Protein AF-A0A2P6AUI2-F1 (afdb_monomer_lite)

InterPro domains:
  IPR047937 EexN-like lipoprotein [NF033894] (3-58)

pLDDT: mean 77.68, std 16.79, range [41.25, 94.5]

Sequence (77 aa):
MVLFLGGLAGCSQPAPEVTVDYLLAHPEELKALQQKCRLARDTVSAQTCVTVSEAQHRRFWGNGKTRYTPGGGVSHE

Structure (mmCIF, N/CA/C/O backbone):
data_AF-A0A2P6AUI2-F1
#
_entry.id   AF-A0A2P6AUI2-F1
#
loop_
_atom_site.group_PDB
_atom_site.id
_atom_site.type_symbol
_atom_site.label_atom_id
_atom_site.label_alt_id
_atom_site.label_comp_id
_atom_site.label_asym_id
_atom_site.label_entity_id
_atom_site.label_seq_id
_atom_site.pdbx_PDB_ins_code
_atom_site.Cartn_x
_atom_site.Cartn_y
_atom_site.Cartn_z
_atom_site.occupancy
_atom_site.B_iso_or_equiv
_atom_site.auth_seq_id
_atom_site.auth_comp_id
_atom_site.auth_asym_id
_atom_site.auth_atom_id
_atom_site.pdbx_PDB_model_num
ATOM 1 N N . MET A 1 1 ? -40.008 -18.329 3.833 1.00 45.03 1 MET A N 1
ATOM 2 C CA . MET A 1 1 ? -38.667 -18.922 3.656 1.00 45.03 1 MET A CA 1
ATOM 3 C C . MET A 1 1 ? -38.254 -18.705 2.208 1.00 45.03 1 MET A C 1
ATOM 5 O O . MET A 1 1 ? -38.616 -19.497 1.353 1.00 45.03 1 MET A O 1
ATOM 9 N N . VAL A 1 2 ? -37.623 -17.563 1.917 1.00 49.75 2 VAL A N 1
ATOM 10 C CA . VAL A 1 2 ? -37.162 -17.213 0.564 1.00 49.75 2 VAL A CA 1
ATOM 11 C C . VAL A 1 2 ? -35.663 -17.482 0.524 1.00 49.75 2 VAL A C 1
ATOM 13 O O . VAL A 1 2 ? -34.891 -16.794 1.186 1.00 49.75 2 VAL A O 1
ATOM 16 N N . LEU A 1 3 ? -35.274 -18.535 -0.193 1.00 58.47 3 LEU A N 1
ATOM 17 C CA . LEU A 1 3 ? -33.885 -18.857 -0.507 1.00 58.47 3 LEU A CA 1
ATOM 18 C C . LEU A 1 3 ? -33.405 -17.867 -1.573 1.00 58.47 3 LEU A C 1
ATOM 20 O O . LEU A 1 3 ? -33.665 -18.054 -2.759 1.00 58.47 3 LEU A O 1
ATOM 24 N N . PHE A 1 4 ? -32.742 -16.794 -1.142 1.00 56.59 4 PHE A N 1
ATOM 25 C CA . PHE A 1 4 ? -32.008 -15.923 -2.052 1.00 56.59 4 PHE A CA 1
ATOM 26 C C . PHE A 1 4 ? -30.708 -16.618 -2.457 1.00 56.59 4 PHE A C 1
ATOM 28 O O . PHE A 1 4 ? -29.808 -16.829 -1.644 1.00 56.59 4 PHE A O 1
ATOM 35 N N . LEU A 1 5 ? -30.668 -17.006 -3.732 1.00 59.31 5 LEU A N 1
ATOM 36 C CA . LEU A 1 5 ? -29.486 -17.481 -4.433 1.00 59.31 5 LEU A CA 1
ATOM 37 C C . LEU A 1 5 ? -28.357 -16.452 -4.316 1.00 59.31 5 LEU A C 1
ATOM 39 O O . LEU A 1 5 ? -28.575 -15.247 -4.447 1.00 59.31 5 LEU A O 1
ATOM 43 N N . GLY A 1 6 ? -27.150 -16.969 -4.085 1.00 61.06 6 GLY A N 1
ATOM 44 C CA . GLY A 1 6 ? -25.931 -16.195 -3.928 1.00 61.06 6 GLY A CA 1
ATOM 45 C C . GLY A 1 6 ? -25.661 -15.262 -5.105 1.00 61.06 6 GLY A C 1
ATOM 46 O O . GLY A 1 6 ? -25.475 -15.697 -6.238 1.00 61.06 6 GLY A O 1
ATOM 47 N N . GLY A 1 7 ? -25.561 -13.975 -4.792 1.00 58.72 7 GLY A N 1
ATOM 48 C CA . GLY A 1 7 ? -24.779 -13.029 -5.567 1.00 58.72 7 GLY A CA 1
ATOM 49 C C . GLY A 1 7 ? -23.433 -12.860 -4.876 1.00 58.72 7 GLY A C 1
ATOM 50 O O . GLY A 1 7 ? -23.365 -12.272 -3.799 1.00 58.72 7 GLY A O 1
ATOM 51 N N . LEU A 1 8 ? -22.351 -13.345 -5.488 1.00 56.59 8 LEU A N 1
ATOM 52 C CA . LEU A 1 8 ? -21.021 -12.810 -5.207 1.00 56.59 8 LEU A CA 1
ATOM 53 C C . LEU A 1 8 ? -21.005 -11.389 -5.772 1.00 56.59 8 LEU A C 1
ATOM 55 O O . LEU A 1 8 ? -20.553 -11.152 -6.889 1.00 56.59 8 LEU A O 1
ATOM 59 N N . ALA A 1 9 ? -21.549 -10.445 -5.007 1.00 51.88 9 ALA A N 1
ATOM 60 C CA . ALA A 1 9 ? -21.381 -9.024 -5.249 1.00 51.88 9 ALA A CA 1
ATOM 61 C C . ALA A 1 9 ? -19.930 -8.646 -4.920 1.00 51.88 9 ALA A C 1
ATOM 63 O O . ALA A 1 9 ? -19.643 -7.925 -3.973 1.00 51.88 9 ALA A O 1
ATOM 64 N N . GLY A 1 10 ? -18.998 -9.143 -5.730 1.00 49.34 10 GLY A N 1
ATOM 65 C CA . GLY A 1 10 ? -17.670 -8.575 -5.882 1.00 49.34 10 GLY A CA 1
ATOM 66 C C . GLY A 1 10 ? -17.725 -7.335 -6.772 1.00 49.34 10 GLY A C 1
ATOM 67 O O . GLY A 1 10 ? -16.918 -7.210 -7.681 1.00 49.34 10 GLY A O 1
ATOM 68 N N . CYS A 1 11 ? -18.676 -6.425 -6.543 1.00 55.62 11 CYS A N 1
ATOM 69 C CA . CYS A 1 11 ? -18.571 -5.059 -7.051 1.00 55.62 11 CYS A CA 1
ATOM 70 C C . CYS A 1 11 ? -17.763 -4.276 -6.029 1.00 55.62 11 CYS A C 1
ATOM 72 O O . CYS A 1 11 ? -18.280 -3.525 -5.206 1.00 55.62 11 CYS A O 1
ATOM 74 N N . SER A 1 12 ? -16.465 -4.536 -6.049 1.00 56.88 12 SER A N 1
ATOM 75 C CA . SER A 1 12 ? -15.498 -3.800 -5.273 1.00 56.88 12 SER A CA 1
ATOM 76 C C . SER A 1 12 ? -15.306 -2.460 -6.004 1.00 56.88 12 SER A C 1
ATOM 78 O O . SER A 1 12 ? -14.524 -2.337 -6.949 1.00 56.88 12 SER A O 1
ATOM 80 N N . GLN A 1 13 ? -16.155 -1.495 -5.661 1.00 49.34 13 GLN A N 1
ATOM 81 C CA . GLN A 1 13 ? -16.184 -0.149 -6.225 1.00 49.34 13 GLN A CA 1
ATOM 82 C C . GLN A 1 13 ? -14.843 0.546 -5.940 1.00 49.34 13 GLN A C 1
ATOM 84 O O . GLN A 1 13 ? -14.417 0.537 -4.788 1.00 49.34 13 GLN A O 1
ATOM 89 N N . PRO A 1 14 ? -14.147 1.119 -6.940 1.00 49.62 14 PRO A N 1
ATOM 90 C CA . PRO A 1 14 ? -12.827 1.700 -6.722 1.00 49.62 14 PRO A CA 1
ATOM 91 C C . PRO A 1 14 ? -12.931 2.781 -5.646 1.00 49.62 14 PRO A C 1
ATOM 93 O O . PRO A 1 14 ? -13.646 3.765 -5.825 1.00 49.62 14 PRO A O 1
ATOM 96 N N . ALA A 1 15 ? -12.265 2.564 -4.509 1.00 53.12 15 ALA A N 1
ATOM 97 C CA . ALA A 1 15 ? -12.146 3.567 -3.460 1.00 53.12 15 ALA A CA 1
ATOM 98 C C . ALA A 1 15 ? -11.532 4.832 -4.099 1.00 53.12 15 ALA A C 1
ATOM 100 O O . ALA A 1 15 ? -10.382 4.754 -4.538 1.00 53.12 15 ALA A O 1
ATOM 101 N N . PRO A 1 16 ? -12.257 5.963 -4.212 1.00 53.75 16 PRO A N 1
ATOM 102 C CA . PRO A 1 16 ? -11.903 7.007 -5.179 1.00 53.75 16 PRO A CA 1
ATOM 103 C C . PRO A 1 16 ? -10.682 7.882 -4.858 1.00 53.75 16 PRO A C 1
ATOM 105 O O . PRO A 1 16 ? -10.412 8.799 -5.620 1.00 53.75 16 PRO A O 1
ATOM 108 N N . GLU A 1 17 ? -9.928 7.642 -3.785 1.00 62.78 17 GLU A N 1
ATOM 109 C CA . GLU A 1 17 ? -8.831 8.550 -3.384 1.00 62.78 17 GLU A CA 1
ATOM 110 C C . GLU A 1 17 ? -7.472 7.875 -3.190 1.00 62.78 17 GLU A C 1
ATOM 112 O O . GLU A 1 17 ? -6.437 8.519 -3.339 1.00 62.78 17 GLU A O 1
ATOM 117 N N . VAL A 1 18 ? -7.427 6.571 -2.912 1.00 78.19 18 VAL A N 1
ATOM 118 C CA . VAL A 1 18 ? -6.163 5.889 -2.608 1.00 78.19 18 VAL A CA 1
ATOM 119 C C . VAL A 1 18 ? -5.676 5.156 -3.851 1.00 78.19 18 VAL A C 1
ATOM 121 O O . VAL A 1 18 ? -6.085 4.024 -4.107 1.00 78.19 18 VAL A O 1
ATOM 124 N N . THR A 1 19 ? -4.809 5.806 -4.628 1.00 91.12 19 THR A N 1
ATOM 125 C CA . THR A 1 19 ? -4.175 5.224 -5.823 1.00 91.12 19 THR A CA 1
ATOM 126 C C . THR A 1 19 ? -2.739 4.790 -5.544 1.00 91.12 19 THR A C 1
ATOM 128 O O . THR A 1 19 ? -2.091 5.268 -4.613 1.00 91.12 19 THR A O 1
ATOM 131 N N . VAL A 1 20 ? -2.224 3.872 -6.364 1.00 90.50 20 VAL A N 1
ATOM 132 C CA . VAL A 1 20 ? -0.839 3.396 -6.248 1.00 90.50 20 VAL A CA 1
ATOM 133 C C . VAL A 1 20 ? 0.147 4.547 -6.433 1.00 90.50 20 VAL A C 1
ATOM 135 O O . VAL A 1 20 ? 1.038 4.712 -5.608 1.00 90.50 20 VAL A O 1
ATOM 138 N N . ASP A 1 21 ? -0.032 5.365 -7.471 1.00 90.06 21 ASP A N 1
ATOM 139 C CA . ASP A 1 21 ? 0.857 6.492 -7.771 1.00 90.06 21 ASP A CA 1
ATOM 140 C C . ASP A 1 21 ? 0.854 7.550 -6.660 1.00 90.06 21 ASP A C 1
ATOM 142 O O . ASP A 1 21 ? 1.917 8.033 -6.271 1.00 90.06 21 ASP A O 1
ATOM 146 N N . TYR A 1 22 ? -0.311 7.833 -6.070 1.00 91.50 22 TYR A N 1
ATOM 147 C CA . TYR A 1 22 ? -0.412 8.713 -4.906 1.00 91.50 22 TYR A CA 1
ATOM 148 C C . TYR A 1 22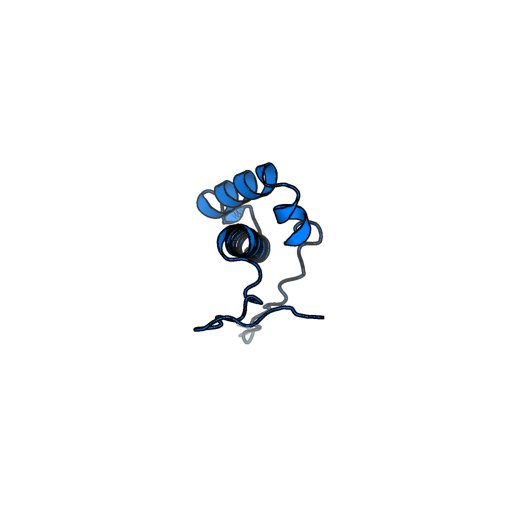 ? 0.370 8.163 -3.704 1.00 91.50 22 TYR A C 1
ATOM 150 O O . TYR A 1 22 ? 1.194 8.857 -3.117 1.00 91.50 22 TYR A O 1
ATOM 158 N N . LEU A 1 23 ? 0.188 6.884 -3.372 1.00 92.69 23 LEU A N 1
ATOM 159 C CA . LEU A 1 23 ? 0.897 6.251 -2.256 1.00 92.69 23 LEU A CA 1
ATOM 160 C C . LEU A 1 23 ? 2.410 6.120 -2.483 1.00 92.69 23 LEU A C 1
ATOM 162 O O . LEU A 1 23 ? 3.177 6.045 -1.522 1.00 92.69 23 LEU A O 1
ATOM 166 N N . LEU A 1 24 ? 2.848 6.070 -3.742 1.00 90.69 24 LEU A N 1
ATOM 167 C CA . LEU A 1 24 ? 4.264 6.118 -4.096 1.00 90.69 24 LEU A CA 1
ATOM 168 C C . LEU A 1 24 ? 4.849 7.523 -3.892 1.00 90.69 24 LEU A C 1
ATOM 170 O O . LEU A 1 24 ? 5.999 7.627 -3.464 1.00 90.69 24 LEU A O 1
ATOM 174 N N . ALA A 1 25 ? 4.067 8.576 -4.153 1.00 92.31 25 ALA A N 1
ATOM 175 C CA . ALA A 1 25 ? 4.446 9.965 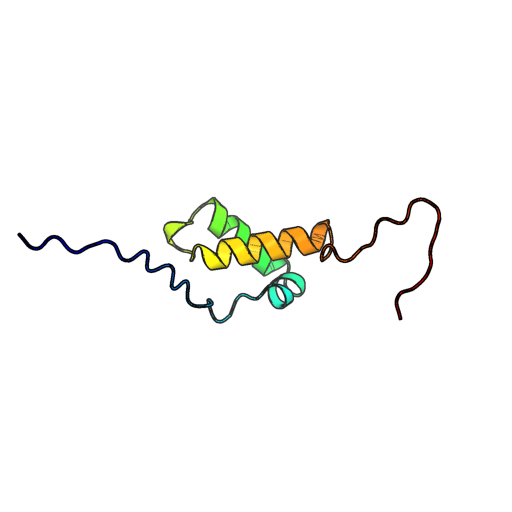-3.890 1.00 92.31 25 ALA A CA 1
ATOM 176 C C . ALA A 1 25 ? 4.409 10.330 -2.390 1.00 92.31 25 ALA A C 1
ATOM 178 O O . ALA A 1 25 ? 5.208 11.157 -1.953 1.00 92.31 25 ALA A O 1
ATOM 179 N N . HIS A 1 26 ? 3.541 9.675 -1.606 1.00 94.00 26 HIS A N 1
ATOM 180 C CA . HIS A 1 26 ? 3.280 9.956 -0.185 1.00 94.00 26 HIS A CA 1
ATOM 181 C C . HIS A 1 26 ? 3.583 8.743 0.723 1.00 94.00 26 HIS A C 1
ATOM 183 O O . HIS A 1 26 ? 2.676 8.036 1.188 1.00 94.00 26 HIS A O 1
ATOM 189 N N . PRO A 1 27 ? 4.870 8.443 0.993 1.00 90.81 27 PRO A N 1
ATOM 190 C CA . PRO A 1 27 ? 5.272 7.251 1.744 1.00 90.81 27 PRO A CA 1
ATOM 191 C C . PRO A 1 27 ? 4.826 7.253 3.218 1.00 90.81 27 PRO A C 1
ATOM 193 O O . PRO A 1 27 ? 4.687 6.184 3.822 1.00 90.81 27 PRO A O 1
ATOM 196 N N . GLU A 1 28 ? 4.613 8.423 3.816 1.00 93.12 28 GLU A N 1
ATOM 197 C CA . GLU A 1 28 ? 4.067 8.595 5.163 1.00 93.12 28 GLU A CA 1
ATOM 198 C C . GLU A 1 28 ? 2.626 8.082 5.268 1.00 93.12 28 GLU A C 1
ATOM 200 O O . GLU A 1 28 ? 2.301 7.328 6.193 1.00 93.12 28 GLU A O 1
ATOM 205 N N . GLU A 1 29 ? 1.789 8.394 4.278 1.00 92.25 29 GLU A N 1
ATOM 206 C CA . GLU A 1 29 ? 0.400 7.940 4.215 1.00 92.25 29 GLU A CA 1
ATOM 207 C C . GLU A 1 29 ? 0.315 6.444 3.922 1.00 92.25 29 GLU A C 1
ATOM 209 O O . GLU A 1 29 ? -0.454 5.722 4.566 1.00 92.25 29 GLU A O 1
ATOM 214 N N . LEU A 1 30 ? 1.182 5.948 3.033 1.00 93.69 30 LEU A N 1
ATOM 215 C CA . LEU A 1 30 ? 1.322 4.521 2.756 1.00 93.69 30 LEU A CA 1
ATOM 216 C C . LEU A 1 30 ? 1.620 3.721 4.030 1.00 93.69 30 LEU A C 1
ATOM 218 O O . LEU A 1 30 ? 1.001 2.681 4.270 1.00 93.69 30 LEU A O 1
ATOM 222 N N . LYS A 1 31 ? 2.530 4.212 4.880 1.00 92.88 31 LYS A N 1
ATOM 223 C CA . LYS A 1 31 ? 2.867 3.560 6.153 1.00 92.88 31 LYS A CA 1
ATOM 224 C C . LYS A 1 31 ? 1.691 3.585 7.132 1.00 92.88 31 LYS A C 1
ATOM 226 O O . LYS A 1 31 ? 1.425 2.577 7.789 1.00 92.88 31 LYS A O 1
ATOM 231 N N . ALA A 1 32 ? 0.978 4.706 7.231 1.00 93.44 32 ALA A N 1
ATOM 232 C CA . ALA A 1 32 ? -0.191 4.822 8.100 1.00 93.44 32 ALA A CA 1
ATOM 233 C C . ALA A 1 32 ? -1.313 3.860 7.673 1.00 93.44 32 ALA A C 1
ATOM 235 O O . ALA A 1 32 ? -1.865 3.133 8.504 1.00 93.44 32 ALA A O 1
ATOM 236 N N . LEU A 1 33 ? -1.607 3.793 6.373 1.00 93.38 33 LEU A N 1
ATOM 237 C CA . LEU A 1 33 ? -2.590 2.867 5.815 1.00 93.38 33 LEU A CA 1
ATOM 238 C C . LEU A 1 33 ? -2.154 1.409 5.951 1.00 93.38 33 LEU A C 1
ATOM 240 O O . LEU A 1 33 ? -2.982 0.565 6.278 1.00 93.38 33 LEU A O 1
ATOM 244 N N . GLN A 1 34 ? -0.866 1.100 5.798 1.00 93.19 34 GLN A N 1
ATOM 245 C CA . GLN A 1 34 ? -0.344 -0.242 6.055 1.00 93.19 34 GLN A CA 1
ATOM 246 C C . GLN A 1 34 ? -0.606 -0.686 7.500 1.00 93.19 34 GLN A C 1
ATOM 248 O O . GLN A 1 34 ? -1.041 -1.816 7.725 1.00 93.19 34 GLN A O 1
ATOM 253 N N . GLN A 1 35 ? -0.358 0.187 8.483 1.00 94.50 35 GLN A N 1
ATOM 254 C CA . GLN A 1 35 ? -0.639 -0.120 9.889 1.00 94.50 35 GLN A CA 1
ATOM 255 C C . GLN A 1 35 ? -2.137 -0.346 10.116 1.00 94.50 35 GLN A C 1
ATOM 257 O O . GLN A 1 35 ? -2.513 -1.348 10.725 1.00 94.50 35 GLN A O 1
ATOM 262 N N . LYS A 1 36 ? -2.999 0.512 9.552 1.00 92.94 36 LYS A N 1
ATOM 263 C CA . LYS A 1 36 ? -4.460 0.331 9.602 1.00 92.94 36 LYS A CA 1
ATOM 264 C C . LYS A 1 36 ? -4.897 -0.988 8.957 1.00 92.94 36 LYS A C 1
ATOM 266 O O . LYS A 1 36 ? -5.654 -1.735 9.559 1.00 92.94 36 LYS A O 1
ATOM 271 N N . CYS A 1 37 ? -4.342 -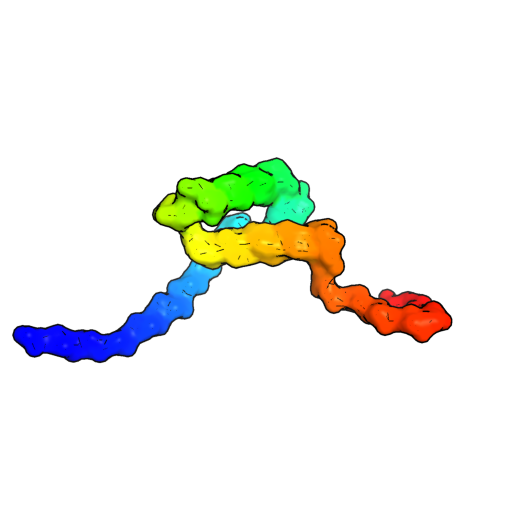1.350 7.805 1.00 93.19 37 CYS A N 1
ATOM 272 C CA . CYS A 1 37 ? -4.617 -2.618 7.125 1.00 93.19 37 CYS A CA 1
ATOM 273 C C . CYS A 1 37 ? -4.132 -3.864 7.879 1.00 93.19 37 CYS A C 1
ATOM 275 O O . CYS A 1 37 ? -4.588 -4.968 7.576 1.00 93.19 37 CYS A O 1
ATOM 277 N N . ARG A 1 38 ? -3.199 -3.718 8.828 1.00 91.06 38 ARG A N 1
ATOM 278 C CA . ARG A 1 38 ? -2.712 -4.809 9.682 1.00 91.06 38 ARG A CA 1
ATOM 279 C C .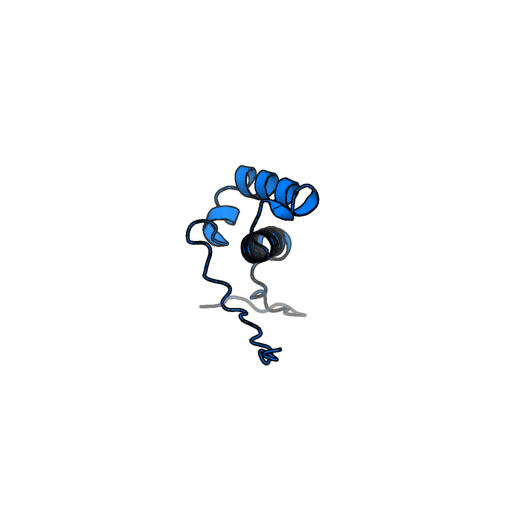 ARG A 1 38 ? -3.500 -4.923 10.985 1.00 91.06 38 ARG A C 1
ATOM 281 O O . ARG A 1 38 ? -3.736 -6.036 11.438 1.00 91.06 38 ARG A O 1
ATOM 288 N N . LEU A 1 39 ? -3.857 -3.793 11.591 1.00 94.38 39 LEU A N 1
ATOM 289 C CA . LEU A 1 39 ? -4.415 -3.733 12.946 1.00 94.38 39 LEU A CA 1
ATOM 290 C C . LEU A 1 39 ? -5.933 -3.507 12.977 1.00 94.38 39 LEU A C 1
ATOM 292 O O . LEU A 1 39 ? -6.576 -3.892 13.943 1.00 94.38 39 LEU A O 1
ATOM 296 N N . ALA A 1 40 ? -6.504 -2.885 11.945 1.00 90.12 40 ALA A N 1
ATOM 297 C CA . ALA A 1 40 ? -7.887 -2.412 11.915 1.00 90.12 40 ALA A CA 1
ATOM 298 C C . ALA A 1 40 ? -8.546 -2.663 10.546 1.00 90.12 40 ALA A C 1
ATOM 300 O O . ALA A 1 40 ? -9.111 -1.750 9.942 1.00 90.12 40 ALA A O 1
ATOM 301 N N . ARG A 1 41 ? -8.481 -3.906 10.044 1.00 82.69 41 ARG A N 1
ATOM 302 C CA . ARG A 1 41 ? -9.061 -4.279 8.737 1.00 82.69 41 ARG A CA 1
ATOM 303 C C . ARG A 1 41 ? -10.551 -3.992 8.617 1.00 82.69 41 ARG A C 1
ATOM 305 O O . ARG A 1 41 ? -10.993 -3.691 7.521 1.00 82.69 41 ARG A O 1
ATOM 312 N N . ASP A 1 42 ? -11.292 -4.012 9.717 1.00 87.75 42 ASP A N 1
ATOM 313 C CA . ASP A 1 42 ? -12.733 -3.733 9.702 1.00 87.75 42 ASP A CA 1
ATOM 314 C C . ASP A 1 42 ? -13.045 -2.256 9.395 1.00 87.75 42 ASP A C 1
ATOM 316 O O . ASP A 1 42 ? -14.159 -1.916 9.008 1.00 87.75 42 ASP A O 1
ATOM 320 N N . THR A 1 43 ? -12.051 -1.370 9.540 1.00 85.19 43 THR A N 1
ATOM 321 C CA . THR A 1 43 ? -12.174 0.081 9.310 1.00 85.19 43 THR A CA 1
ATOM 322 C C . THR A 1 43 ? -11.686 0.540 7.935 1.00 85.19 43 THR A C 1
ATOM 324 O O . THR A 1 43 ? -11.865 1.703 7.577 1.00 85.19 43 THR A O 1
ATOM 327 N N . VAL A 1 44 ? -11.049 -0.344 7.162 1.00 85.81 44 VAL A N 1
ATOM 328 C CA . VAL A 1 44 ? -10.485 -0.037 5.839 1.00 85.81 44 VAL A CA 1
ATOM 329 C C . VAL A 1 44 ? -11.044 -1.012 4.819 1.00 85.81 44 VAL A C 1
ATOM 331 O O . VAL A 1 44 ? -11.155 -2.205 5.081 1.00 85.81 44 VAL A O 1
ATOM 334 N N . SER A 1 45 ? -11.368 -0.528 3.621 1.00 87.94 45 SER A N 1
ATOM 335 C CA . SER A 1 45 ? -11.865 -1.426 2.580 1.00 87.94 45 SER A CA 1
ATOM 336 C C . SER A 1 45 ? -10.793 -2.451 2.183 1.00 87.94 45 SER A C 1
ATOM 338 O O . SER A 1 45 ? -9.596 -2.142 2.134 1.00 87.94 45 SER A O 1
ATOM 340 N N . ALA A 1 46 ? -11.218 -3.671 1.843 1.00 88.12 46 ALA A N 1
ATOM 341 C CA . ALA A 1 46 ? -10.307 -4.719 1.382 1.00 88.12 46 ALA A CA 1
ATOM 342 C C . ALA A 1 46 ? -9.492 -4.271 0.156 1.00 88.12 46 ALA A C 1
ATOM 344 O O . ALA A 1 46 ? -8.298 -4.553 0.064 1.00 88.12 46 ALA A O 1
ATOM 345 N N . GLN A 1 47 ? -10.113 -3.510 -0.748 1.00 89.56 47 GLN A N 1
ATOM 346 C CA . GLN A 1 47 ? -9.450 -2.965 -1.931 1.00 89.56 47 GLN A CA 1
ATOM 347 C C . GLN A 1 47 ? -8.363 -1.960 -1.583 1.00 89.56 47 GLN A C 1
ATOM 349 O O . GLN A 1 47 ? -7.282 -2.028 -2.153 1.00 89.56 47 GLN A O 1
ATOM 354 N N . THR A 1 48 ? -8.607 -1.070 -0.618 1.00 90.25 48 THR A N 1
ATOM 355 C CA . THR A 1 48 ? -7.589 -0.119 -0.155 1.00 90.25 48 THR A CA 1
ATOM 356 C C . THR A 1 48 ? -6.343 -0.861 0.324 1.00 90.25 48 THR A C 1
ATOM 358 O O . THR A 1 48 ? -5.228 -0.475 -0.016 1.00 90.25 48 THR A O 1
ATOM 361 N N . CYS A 1 49 ? -6.508 -1.968 1.052 1.00 92.44 49 CYS A N 1
ATOM 362 C CA . CYS A 1 49 ? -5.372 -2.766 1.507 1.00 92.44 49 CYS A CA 1
ATOM 363 C C . CYS A 1 49 ? -4.643 -3.500 0.373 1.00 92.44 49 CYS A C 1
ATOM 365 O O . CYS A 1 49 ? -3.423 -3.657 0.450 1.00 92.44 49 CYS A O 1
ATOM 367 N N . VAL A 1 50 ? -5.351 -3.903 -0.688 1.00 93.81 50 VAL A N 1
ATOM 368 C CA . VAL A 1 50 ? -4.727 -4.425 -1.915 1.00 93.81 50 VAL A CA 1
ATOM 369 C C . VAL A 1 50 ? -3.889 -3.335 -2.586 1.00 93.81 50 VAL A C 1
ATOM 371 O O . VAL A 1 50 ? -2.708 -3.563 -2.844 1.00 93.81 50 VAL A O 1
ATOM 374 N N . THR A 1 51 ? -4.436 -2.130 -2.766 1.00 93.06 51 THR A N 1
ATOM 375 C CA . THR A 1 51 ? -3.712 -0.998 -3.366 1.00 93.06 51 THR A CA 1
ATOM 376 C C . THR A 1 51 ? -2.473 -0.607 -2.555 1.00 93.06 51 THR A C 1
ATOM 378 O O . THR A 1 51 ? -1.400 -0.393 -3.112 1.00 93.06 51 THR A O 1
ATOM 381 N N . VAL A 1 52 ? -2.583 -0.568 -1.224 1.00 93.62 52 VAL A N 1
ATOM 382 C CA . VAL A 1 52 ? -1.458 -0.310 -0.305 1.00 93.62 52 VAL A CA 1
ATOM 383 C C . VAL A 1 52 ? -0.368 -1.374 -0.438 1.00 93.62 52 VAL A C 1
ATOM 385 O O . VAL A 1 52 ? 0.822 -1.052 -0.411 1.00 93.62 52 VAL A O 1
ATOM 388 N N . SER A 1 53 ? -0.757 -2.642 -0.587 1.00 92.88 53 SER A N 1
ATOM 389 C CA . SER A 1 53 ? 0.189 -3.736 -0.812 1.00 92.88 53 SER A CA 1
ATOM 390 C C . SER A 1 53 ? 0.898 -3.595 -2.157 1.00 92.88 53 SER A C 1
ATOM 392 O O . SER A 1 53 ? 2.105 -3.811 -2.236 1.00 92.88 53 SER A O 1
ATOM 394 N N . GLU A 1 54 ? 0.173 -3.211 -3.207 1.00 93.44 54 GLU A N 1
ATOM 395 C CA . GLU A 1 54 ? 0.748 -2.970 -4.528 1.00 93.44 54 GLU A CA 1
ATOM 396 C C . GLU A 1 54 ? 1.724 -1.788 -4.513 1.00 93.44 54 GLU A C 1
ATOM 398 O O . GLU A 1 54 ? 2.833 -1.901 -5.029 1.00 93.44 54 GLU A O 1
ATOM 403 N N . ALA A 1 55 ? 1.365 -0.677 -3.870 1.00 94.12 55 ALA A N 1
ATOM 404 C CA . ALA A 1 55 ? 2.247 0.479 -3.735 1.00 94.12 55 ALA A CA 1
ATOM 405 C C . ALA A 1 55 ? 3.543 0.131 -2.987 1.00 94.12 55 ALA A C 1
ATOM 407 O O . ALA A 1 55 ? 4.634 0.482 -3.438 1.00 94.12 55 ALA A O 1
ATOM 408 N N . GLN A 1 56 ? 3.459 -0.630 -1.891 1.00 92.88 56 GLN A N 1
ATOM 409 C CA . GLN A 1 56 ? 4.655 -1.147 -1.218 1.00 92.88 56 GLN A CA 1
ATOM 410 C C . GLN A 1 56 ? 5.484 -2.048 -2.132 1.00 92.88 56 GLN A C 1
ATOM 412 O O . GLN A 1 56 ? 6.693 -1.853 -2.242 1.00 92.88 56 GLN A O 1
ATOM 417 N N . HIS A 1 57 ? 4.847 -3.001 -2.810 1.00 91.94 57 HIS A N 1
ATOM 418 C CA . HIS A 1 57 ? 5.514 -3.906 -3.742 1.00 91.94 57 HIS A CA 1
ATO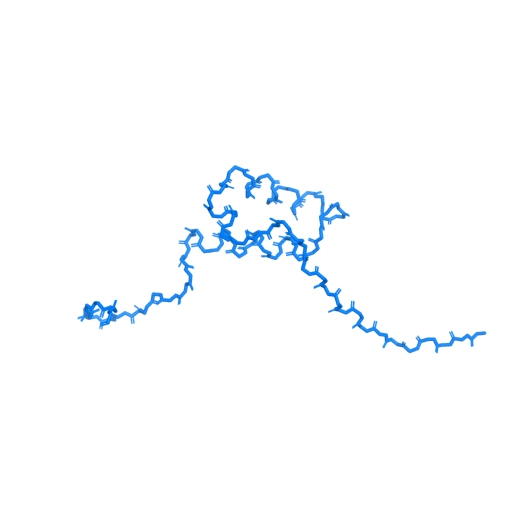M 419 C C . HIS A 1 57 ? 6.268 -3.128 -4.825 1.00 91.94 57 HIS A C 1
ATOM 421 O O . HIS A 1 57 ? 7.458 -3.358 -5.029 1.00 91.94 57 HIS A O 1
ATOM 427 N N . ARG A 1 58 ? 5.616 -2.146 -5.458 1.00 90.81 58 ARG A N 1
ATOM 428 C CA . ARG A 1 58 ? 6.228 -1.315 -6.500 1.00 90.81 58 ARG A CA 1
ATOM 429 C C . ARG A 1 58 ? 7.380 -0.464 -5.985 1.00 90.81 58 ARG A C 1
ATOM 431 O O . ARG A 1 58 ? 8.339 -0.250 -6.719 1.00 90.81 58 ARG A O 1
ATOM 438 N N . ARG A 1 59 ? 7.329 -0.010 -4.732 1.00 88.38 59 ARG A N 1
ATOM 439 C CA . ARG A 1 59 ? 8.425 0.752 -4.124 1.00 88.38 59 ARG A CA 1
ATOM 440 C C . ARG A 1 59 ? 9.689 -0.089 -3.929 1.00 88.38 59 ARG A C 1
ATOM 442 O O . ARG A 1 59 ? 10.785 0.445 -4.059 1.00 88.38 59 ARG A O 1
ATOM 449 N N . PHE A 1 60 ? 9.545 -1.376 -3.612 1.00 85.69 60 PHE A N 1
ATOM 450 C CA . PHE A 1 60 ? 10.683 -2.262 -3.343 1.00 85.69 60 PHE A CA 1
ATOM 451 C C . PHE A 1 60 ? 11.163 -3.040 -4.569 1.00 85.69 60 PHE A C 1
ATOM 453 O O . PHE A 1 60 ? 12.366 -3.174 -4.772 1.00 85.69 60 PHE A O 1
ATOM 460 N N . TRP A 1 61 ? 10.245 -3.561 -5.379 1.00 85.12 61 TRP A N 1
ATOM 461 C CA . TRP A 1 61 ? 10.558 -4.424 -6.522 1.00 85.12 61 TRP A CA 1
ATOM 462 C C . TRP A 1 61 ? 10.343 -3.740 -7.876 1.00 85.12 61 TRP A C 1
ATOM 464 O O . TRP A 1 61 ? 10.617 -4.327 -8.922 1.00 85.12 61 TRP A O 1
ATOM 474 N N . GLY A 1 62 ? 9.892 -2.486 -7.879 1.00 84.56 62 GLY A N 1
ATOM 475 C CA . GLY A 1 62 ? 9.524 -1.785 -9.101 1.00 84.56 62 GLY A CA 1
ATOM 476 C C . GLY A 1 62 ? 8.188 -2.272 -9.661 1.00 84.56 62 GLY A C 1
ATOM 477 O O . GLY A 1 62 ? 7.486 -3.105 -9.094 1.00 84.56 62 GLY A O 1
ATOM 478 N N . ASN A 1 63 ? 7.815 -1.749 -10.821 1.00 81.94 63 ASN A N 1
ATOM 479 C CA . ASN A 1 63 ? 6.559 -2.083 -11.497 1.00 81.94 63 ASN A CA 1
ATOM 480 C C . ASN A 1 63 ? 6.588 -3.433 -12.249 1.00 81.94 63 ASN A C 1
ATOM 482 O O . ASN A 1 63 ? 5.730 -3.664 -13.097 1.00 81.94 63 ASN A O 1
ATOM 486 N N . GLY A 1 64 ? 7.588 -4.289 -12.000 1.00 76.31 64 GLY A N 1
ATOM 487 C CA . GLY A 1 64 ? 7.748 -5.581 -12.677 1.00 76.31 64 GLY A CA 1
ATOM 488 C C . GLY A 1 64 ? 8.034 -5.495 -14.183 1.00 76.31 64 GLY A C 1
ATOM 489 O O . GLY A 1 64 ? 8.063 -6.524 -14.850 1.00 76.31 64 GLY A O 1
ATOM 490 N N . LYS A 1 65 ? 8.255 -4.294 -14.739 1.00 75.44 65 LYS A N 1
ATOM 491 C CA . LYS A 1 65 ? 8.615 -4.102 -16.156 1.00 75.44 65 LYS A CA 1
ATOM 492 C C . LYS A 1 65 ? 10.115 -4.251 -16.414 1.00 75.44 65 LYS A C 1
ATOM 494 O O . LYS A 1 65 ? 10.553 -4.147 -17.557 1.00 75.44 65 LYS A O 1
ATOM 499 N N . THR A 1 66 ? 10.916 -4.468 -15.374 1.00 70.88 66 THR A N 1
ATOM 500 C CA . THR A 1 66 ? 12.351 -4.699 -15.516 1.00 70.88 66 THR A CA 1
ATOM 501 C C . THR A 1 66 ? 12.576 -6.075 -16.138 1.00 70.88 66 THR A C 1
ATOM 503 O O . THR A 1 66 ? 12.389 -7.115 -15.509 1.00 70.88 66 THR A O 1
ATOM 506 N N . ARG A 1 67 ? 12.961 -6.094 -17.419 1.00 72.00 67 ARG A N 1
ATOM 507 C CA . ARG A 1 67 ? 13.373 -7.323 -18.098 1.00 72.00 67 ARG A CA 1
ATOM 508 C C . ARG A 1 67 ? 14.655 -7.829 -17.438 1.00 72.00 67 ARG A C 1
ATOM 510 O O . ARG A 1 67 ? 15.647 -7.108 -17.392 1.00 72.00 67 ARG A O 1
ATOM 517 N N . TYR A 1 68 ? 14.646 -9.062 -16.938 1.00 66.81 68 TYR A N 1
ATOM 518 C CA . TYR A 1 68 ? 15.886 -9.726 -16.552 1.00 66.81 68 TYR A CA 1
ATOM 519 C C . TYR A 1 68 ? 16.687 -10.023 -17.823 1.00 66.81 68 TYR A C 1
ATOM 521 O O . TYR A 1 68 ? 16.266 -10.837 -18.647 1.00 66.81 68 TYR A O 1
ATOM 529 N N . THR A 1 69 ? 17.817 -9.338 -17.994 1.00 65.88 69 THR A N 1
ATOM 530 C CA . THR A 1 69 ? 18.710 -9.515 -19.146 1.00 65.88 69 THR A CA 1
ATOM 531 C C . THR A 1 69 ? 20.005 -10.179 -18.674 1.00 65.88 69 THR A C 1
ATOM 533 O O . THR A 1 69 ? 20.938 -9.479 -18.267 1.00 65.88 69 THR A O 1
ATOM 536 N N . PRO A 1 70 ? 20.098 -11.522 -18.686 1.00 63.19 70 PRO A N 1
ATOM 537 C CA . PRO A 1 70 ? 21.350 -12.198 -18.386 1.00 63.19 70 PRO A CA 1
ATOM 538 C C . PRO A 1 70 ? 22.319 -11.938 -19.547 1.00 63.19 70 PRO A C 1
ATOM 540 O O . PRO A 1 70 ? 22.175 -12.520 -20.616 1.00 63.19 70 PRO A O 1
ATOM 543 N N . GLY A 1 71 ? 23.269 -11.017 -19.353 1.00 67.50 71 GLY A N 1
ATOM 544 C CA . GLY A 1 71 ? 24.342 -10.740 -20.321 1.00 67.50 71 GLY A CA 1
ATOM 545 C C . GLY A 1 71 ? 24.395 -9.337 -20.937 1.00 67.50 71 GLY A C 1
ATOM 546 O O . GLY A 1 71 ? 25.196 -9.129 -21.838 1.00 67.50 71 GLY A O 1
ATOM 547 N N . GLY A 1 72 ? 23.619 -8.367 -20.444 1.00 69.88 72 GLY A N 1
ATOM 548 C CA . GLY A 1 72 ? 23.713 -6.973 -20.895 1.00 69.88 72 GLY A CA 1
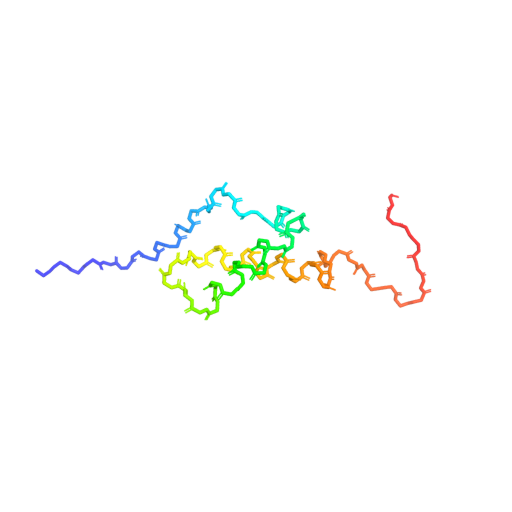ATOM 549 C C . GLY A 1 72 ? 22.904 -6.699 -22.164 1.00 69.88 72 GLY A C 1
ATOM 550 O O . GLY A 1 72 ? 23.200 -7.187 -23.247 1.00 69.88 72 GLY A O 1
ATOM 551 N N . GLY A 1 73 ? 21.866 -5.883 -22.031 1.00 55.53 73 GLY A N 1
ATOM 552 C CA . GLY A 1 73 ? 21.079 -5.408 -23.162 1.00 55.53 73 GLY A CA 1
ATOM 553 C C . GLY A 1 73 ? 20.434 -4.091 -22.783 1.00 55.53 73 GLY A C 1
ATOM 554 O O . GLY A 1 73 ? 19.556 -4.054 -21.925 1.00 55.53 73 GLY A O 1
ATOM 555 N N . VAL A 1 74 ? 20.973 -3.031 -23.371 1.00 63.59 74 VAL A N 1
ATOM 556 C CA . VAL A 1 74 ? 20.614 -1.625 -23.197 1.00 63.59 74 VAL A CA 1
ATOM 557 C C . VAL A 1 74 ? 19.230 -1.281 -23.759 1.00 63.59 74 VAL A C 1
ATOM 559 O O . VAL A 1 74 ? 18.787 -1.875 -24.735 1.00 63.59 74 VAL A O 1
ATOM 562 N N . SER A 1 75 ? 18.644 -0.273 -23.103 1.00 52.72 75 SER A N 1
ATOM 563 C CA . SER A 1 75 ? 17.593 0.686 -23.476 1.00 52.72 75 SER A CA 1
ATOM 564 C C . SER A 1 75 ? 16.293 0.206 -24.124 1.00 52.72 75 SER A C 1
ATOM 566 O O . SER A 1 75 ? 16.254 -0.271 -25.251 1.00 52.72 75 SER A O 1
ATOM 568 N N . HIS A 1 76 ? 15.199 0.499 -23.421 1.00 50.66 76 HIS A N 1
ATOM 569 C CA . HIS A 1 76 ? 13.895 0.727 -24.028 1.00 50.66 76 HIS A CA 1
ATOM 570 C C . HIS A 1 76 ? 13.751 2.218 -24.350 1.00 50.66 76 HIS A C 1
ATOM 572 O O . HIS A 1 76 ? 13.588 3.006 -23.422 1.00 50.66 76 HIS A O 1
ATOM 578 N N . GLU A 1 77 ? 13.802 2.550 -25.640 1.00 41.25 77 GLU A N 1
ATOM 579 C CA . GLU A 1 77 ? 12.845 3.411 -26.356 1.00 41.25 77 GLU A CA 1
ATOM 580 C C . GLU A 1 77 ? 12.760 2.929 -27.810 1.00 41.25 77 GLU A C 1
ATOM 582 O O . GLU A 1 77 ? 13.830 2.690 -28.416 1.00 41.25 77 GLU A O 1
#

Secondary structure (DSSP, 8-state):
---------------SS--HHHHHH-HHHHHHHHHHHHH-GGGS-HHHHHHHHHHHHHHHHTTS-----TT------

Radius of gyration: 18.28 Å; chains: 1; bounding box: 63×29×39 Å

Foldseek 3Di:
DDPDDDDPPPPPPPPPPQALVVCLVPVVVLVVVCVCVVPPVVVDDPVSNVRSVQSVCCNVVNPPPDDPDDPDDDDDD

Organism: NCBI:txid2094561